Protein AF-A0A7I7UI78-F1 (afdb_monomer_lite)

Structure (mmCIF, N/CA/C/O backbone):
data_AF-A0A7I7UI78-F1
#
_entry.id   AF-A0A7I7UI78-F1
#
loop_
_atom_site.group_PDB
_atom_site.id
_atom_site.type_symbol
_atom_site.label_atom_id
_atom_site.label_alt_id
_atom_site.label_comp_id
_atom_site.label_asym_id
_atom_site.label_entity_id
_atom_site.label_seq_id
_atom_site.pdbx_PDB_ins_code
_atom_site.Cartn_x
_atom_site.Cartn_y
_atom_site.Cartn_z
_atom_site.occupancy
_atom_site.B_iso_or_equiv
_atom_site.auth_seq_id
_atom_site.auth_comp_id
_atom_site.auth_asym_id
_atom_site.auth_atom_id
_atom_site.pdbx_PDB_model_num
ATOM 1 N N . MET A 1 1 ? -5.865 -18.859 -24.241 1.00 40.72 1 MET A N 1
ATOM 2 C CA . MET A 1 1 ? -5.369 -18.308 -22.964 1.00 40.72 1 MET A CA 1
ATOM 3 C C . MET A 1 1 ? -6.486 -17.454 -22.414 1.00 40.72 1 MET A C 1
ATOM 5 O O . MET A 1 1 ? -6.729 -16.375 -22.932 1.00 40.72 1 MET A O 1
ATOM 9 N N . THR A 1 2 ? -7.276 -18.020 -21.510 1.00 36.81 2 THR A N 1
ATOM 10 C CA . THR A 1 2 ? -8.380 -17.317 -20.857 1.00 36.81 2 THR A CA 1
ATOM 11 C C . THR A 1 2 ? -7.786 -16.159 -20.074 1.00 36.81 2 THR A C 1
ATOM 13 O O . THR A 1 2 ? -6.998 -16.390 -19.161 1.00 36.81 2 THR A O 1
ATOM 16 N N . ALA A 1 3 ? -8.108 -14.930 -20.473 1.00 47.78 3 ALA A N 1
ATOM 17 C CA . ALA A 1 3 ? -7.887 -13.771 -19.631 1.00 47.78 3 ALA A CA 1
ATOM 18 C C . ALA A 1 3 ? -8.669 -14.028 -18.338 1.00 47.78 3 ALA A C 1
ATOM 20 O O . ALA A 1 3 ? -9.901 -14.019 -18.352 1.00 47.78 3 ALA A O 1
ATOM 21 N N . GLU A 1 4 ? -7.968 -14.351 -17.249 1.00 53.72 4 GLU A N 1
ATOM 22 C CA . GLU A 1 4 ? -8.522 -14.153 -15.917 1.00 53.72 4 GLU A CA 1
ATOM 23 C C . GLU A 1 4 ? -8.893 -12.676 -15.869 1.00 53.72 4 GLU A C 1
ATOM 25 O O . GLU A 1 4 ? -8.029 -11.802 -15.862 1.00 53.72 4 GLU A O 1
ATOM 30 N N . LEU A 1 5 ? -10.191 -12.396 -15.956 1.00 57.44 5 LEU A N 1
ATOM 31 C CA . LEU A 1 5 ? -10.726 -11.090 -15.628 1.00 57.44 5 LEU A CA 1
ATOM 32 C C . LEU A 1 5 ? -10.164 -10.762 -14.248 1.00 57.44 5 LEU A C 1
ATOM 34 O O . LEU A 1 5 ? -10.435 -11.489 -13.288 1.00 57.44 5 LEU A O 1
ATOM 38 N N . SER A 1 6 ? -9.318 -9.733 -14.192 1.00 66.19 6 SER A N 1
ATOM 39 C CA . SER A 1 6 ? -8.725 -9.202 -12.971 1.00 66.19 6 SER A CA 1
ATOM 40 C C . SER A 1 6 ? -9.773 -9.253 -11.868 1.00 66.19 6 SER A C 1
ATOM 42 O O . SER A 1 6 ? -10.862 -8.695 -12.041 1.00 66.19 6 SER A O 1
ATOM 44 N N . ARG A 1 7 ? -9.482 -9.974 -10.778 1.00 72.69 7 ARG A N 1
ATOM 45 C CA . ARG A 1 7 ? -10.419 -10.133 -9.657 1.00 72.69 7 ARG A CA 1
ATOM 46 C C . ARG A 1 7 ? -10.991 -8.753 -9.264 1.00 72.69 7 ARG A C 1
ATOM 48 O O . ARG A 1 7 ? -10.317 -7.738 -9.467 1.00 72.69 7 ARG A O 1
ATOM 55 N N . PRO A 1 8 ? -12.203 -8.664 -8.697 1.00 86.62 8 PRO A N 1
ATOM 56 C CA . PRO A 1 8 ? -12.728 -7.388 -8.217 1.00 86.62 8 PRO A CA 1
ATOM 57 C C . PRO A 1 8 ? -11.797 -6.772 -7.164 1.00 86.62 8 PRO A C 1
ATOM 59 O O . PRO A 1 8 ? -11.251 -7.495 -6.323 1.00 86.62 8 PRO A O 1
ATOM 62 N N . VAL A 1 9 ? -11.572 -5.460 -7.251 1.00 92.44 9 VAL A N 1
ATOM 63 C CA . VAL A 1 9 ? -10.881 -4.681 -6.213 1.00 92.44 9 VAL A CA 1
ATOM 64 C C . VAL A 1 9 ? -11.937 -4.219 -5.213 1.00 92.44 9 VAL A C 1
ATOM 66 O O . VAL A 1 9 ? -12.974 -3.703 -5.622 1.00 92.44 9 VAL A O 1
ATOM 69 N N . ALA A 1 10 ? -11.690 -4.457 -3.931 1.00 93.44 10 ALA A N 1
ATOM 70 C CA . ALA A 1 10 ? -12.559 -4.047 -2.838 1.00 93.44 10 ALA A CA 1
ATOM 71 C C . ALA A 1 10 ? -12.537 -2.520 -2.661 1.00 93.44 10 ALA A C 1
ATOM 73 O O . ALA A 1 10 ? -11.526 -1.866 -2.932 1.00 93.44 10 ALA A O 1
ATOM 74 N N . GLY A 1 11 ? -13.660 -1.954 -2.216 1.00 89.06 11 GLY A N 1
ATOM 75 C CA . GLY A 1 11 ? -13.753 -0.551 -1.835 1.00 89.06 11 GLY A CA 1
ATOM 76 C C . GLY A 1 11 ? -13.028 -0.266 -0.519 1.00 89.06 11 GLY A C 1
ATOM 77 O O . GLY A 1 11 ? -12.727 -1.165 0.263 1.00 89.06 11 GLY A O 1
ATOM 78 N N . VAL A 1 12 ? -12.749 1.009 -0.244 1.00 85.25 12 VAL A N 1
ATOM 79 C CA . VAL A 1 12 ? -12.103 1.427 1.011 1.00 85.25 12 VAL A CA 1
ATOM 80 C C . VAL A 1 12 ? -12.946 0.987 2.213 1.00 85.25 12 VAL A C 1
ATOM 82 O O . VAL A 1 12 ? -14.135 1.283 2.281 1.00 85.25 12 VAL A O 1
ATOM 85 N N . GLY A 1 13 ? -12.312 0.308 3.172 1.00 81.75 13 GLY A N 1
ATOM 86 C CA . GLY A 1 13 ? -12.970 -0.206 4.378 1.00 81.75 13 GLY A CA 1
ATOM 87 C C . GLY A 1 13 ? -13.666 -1.561 4.206 1.00 81.75 13 GLY A C 1
ATOM 88 O O . GLY A 1 13 ? -14.173 -2.095 5.188 1.00 81.75 13 GLY A O 1
ATOM 89 N N . GLU A 1 14 ? -13.670 -2.135 3.001 1.00 91.62 14 GLU A N 1
ATOM 90 C CA . GLU A 1 14 ? -14.248 -3.454 2.736 1.00 91.62 14 GLU A CA 1
ATOM 91 C C . GLU A 1 14 ? -13.207 -4.576 2.863 1.00 91.62 14 GLU A C 1
ATOM 93 O O . GLU A 1 14 ? -12.018 -4.406 2.571 1.00 91.62 14 GLU A O 1
ATOM 98 N N . ASP A 1 15 ? -13.671 -5.763 3.252 1.00 91.56 15 ASP A N 1
ATOM 99 C CA . ASP A 1 15 ? -12.895 -6.990 3.098 1.00 91.56 15 ASP A CA 1
ATOM 100 C C . ASP A 1 15 ? -12.699 -7.314 1.612 1.00 91.56 15 ASP A C 1
ATOM 102 O O . ASP A 1 15 ? -13.534 -7.005 0.760 1.00 91.56 15 ASP A O 1
ATOM 106 N N . GLY A 1 16 ? -11.600 -7.993 1.294 1.00 93.69 16 GLY A N 1
ATOM 107 C CA . GLY A 1 16 ? -11.279 -8.396 -0.064 1.00 93.69 16 GLY A CA 1
ATOM 108 C C . GLY A 1 16 ? -9.919 -7.899 -0.524 1.00 93.69 16 GLY A C 1
ATOM 109 O O . GLY A 1 16 ? -8.986 -7.716 0.254 1.00 93.69 16 GLY A O 1
ATOM 110 N N . ARG A 1 17 ? -9.789 -7.761 -1.837 1.00 94.06 17 ARG A N 1
ATOM 111 C CA . ARG A 1 17 ? -8.517 -7.518 -2.506 1.00 94.06 17 ARG A CA 1
ATOM 112 C C . ARG A 1 17 ? -8.341 -6.038 -2.808 1.00 94.06 17 ARG A C 1
ATOM 114 O O . ARG A 1 17 ? -9.118 -5.480 -3.568 1.00 94.06 17 ARG A O 1
ATOM 121 N N . HIS A 1 18 ? -7.284 -5.437 -2.289 1.00 92.62 18 HIS A N 1
ATOM 122 C CA . HIS A 1 18 ? -6.941 -4.030 -2.466 1.00 92.62 18 HIS A CA 1
ATOM 123 C C . HIS A 1 18 ? -5.665 -3.905 -3.289 1.00 92.62 18 HIS A C 1
ATOM 125 O O . HIS A 1 18 ? -4.743 -4.707 -3.137 1.00 92.62 18 HIS A O 1
ATOM 131 N N . LEU A 1 19 ? -5.601 -2.894 -4.153 1.00 92.69 19 LEU A N 1
ATOM 132 C CA . LEU A 1 19 ? -4.389 -2.560 -4.897 1.00 92.69 19 LEU A CA 1
ATOM 133 C C . LEU A 1 19 ? -3.788 -1.285 -4.329 1.00 92.69 19 LEU A C 1
ATOM 135 O O . LEU A 1 19 ? -4.499 -0.312 -4.081 1.00 92.69 19 LEU A O 1
ATOM 139 N N . TYR A 1 20 ? -2.480 -1.309 -4.111 1.00 89.94 20 TYR A N 1
ATOM 140 C CA . TYR A 1 20 ? -1.783 -0.218 -3.452 1.00 89.94 20 TYR A CA 1
ATOM 141 C C . TYR A 1 20 ? -0.394 -0.013 -4.044 1.00 89.94 20 TYR A C 1
ATOM 143 O O . TYR A 1 20 ? 0.159 -0.916 -4.666 1.00 89.94 20 TYR A O 1
ATOM 151 N N . THR A 1 21 ? 0.197 1.154 -3.825 1.00 91.56 21 THR A N 1
ATOM 152 C CA . THR A 1 21 ? 1.586 1.408 -4.213 1.00 91.56 21 THR A CA 1
ATOM 153 C C . THR A 1 21 ? 2.481 1.269 -2.995 1.00 91.56 21 THR A C 1
ATOM 155 O O . THR A 1 21 ? 2.208 1.866 -1.958 1.00 91.56 21 THR A O 1
ATOM 158 N N . CYS A 1 22 ? 3.552 0.482 -3.105 1.00 90.56 22 CYS A N 1
ATOM 159 C CA . CYS A 1 22 ? 4.533 0.319 -2.041 1.00 90.56 22 CYS A CA 1
ATOM 160 C C . CYS A 1 22 ? 5.127 1.686 -1.657 1.00 90.56 22 CYS A C 1
ATOM 162 O O . CYS A 1 22 ? 5.773 2.311 -2.501 1.00 90.56 22 CYS A O 1
ATOM 164 N N . PRO A 1 23 ? 4.959 2.136 -0.400 1.00 85.75 23 PRO A N 1
ATOM 165 C CA . PRO A 1 23 ? 5.350 3.483 0.009 1.00 85.75 23 PRO A CA 1
ATOM 166 C C . PRO A 1 23 ? 6.823 3.624 0.413 1.00 85.75 23 PRO A C 1
ATOM 168 O O . PRO A 1 23 ? 7.259 4.713 0.779 1.00 85.75 23 PRO A O 1
ATOM 171 N N . LEU A 1 24 ? 7.581 2.525 0.437 1.00 87.50 24 LEU A N 1
ATOM 172 C CA . LEU A 1 24 ? 8.868 2.465 1.140 1.00 87.50 24 LEU A CA 1
ATOM 173 C C . LEU A 1 24 ? 10.036 3.110 0.385 1.00 87.50 24 LEU A C 1
ATOM 175 O O . LEU A 1 24 ? 11.078 3.373 0.979 1.00 87.50 24 LEU A O 1
ATOM 179 N N . CYS A 1 25 ? 9.912 3.285 -0.927 1.00 91.44 25 CYS A N 1
ATOM 180 C CA . CYS A 1 25 ? 10.898 3.969 -1.757 1.00 91.44 25 CYS A CA 1
ATOM 181 C C . CYS A 1 25 ? 10.241 4.465 -3.046 1.00 91.44 25 CYS A C 1
ATOM 183 O O . CYS A 1 25 ? 9.204 3.962 -3.472 1.00 91.44 25 CYS A O 1
ATOM 185 N N . GLU A 1 26 ? 10.927 5.364 -3.728 1.00 94.69 26 GLU A N 1
ATOM 186 C CA . GLU A 1 26 ? 10.576 5.993 -4.997 1.00 94.69 26 GLU A CA 1
ATOM 187 C C . GLU A 1 26 ? 10.420 5.024 -6.181 1.00 94.69 26 GLU A C 1
ATOM 189 O O . GLU A 1 26 ? 9.907 5.411 -7.227 1.00 94.69 26 GLU A O 1
ATOM 194 N N . ALA A 1 27 ? 10.809 3.754 -6.020 1.00 93.25 27 ALA A N 1
ATOM 195 C CA . ALA A 1 27 ? 10.527 2.718 -7.010 1.00 93.25 27 ALA A CA 1
ATOM 196 C C . ALA A 1 27 ? 9.030 2.382 -7.117 1.00 93.25 27 ALA A C 1
ATOM 198 O O . ALA A 1 27 ? 8.641 1.791 -8.118 1.00 93.25 27 ALA A O 1
ATOM 199 N N . MET A 1 28 ? 8.213 2.718 -6.106 1.00 93.06 28 MET A N 1
ATOM 200 C CA . MET A 1 28 ? 6.743 2.709 -6.183 1.00 93.06 28 MET A CA 1
ATOM 201 C C . MET A 1 28 ? 6.149 1.410 -6.769 1.00 93.06 28 MET A C 1
ATOM 203 O O . MET A 1 28 ? 5.270 1.443 -7.625 1.00 93.06 28 MET A O 1
ATOM 207 N N . CYS A 1 29 ? 6.647 0.244 -6.342 1.00 96.06 29 CYS A N 1
ATOM 208 C CA . CYS A 1 29 ? 6.172 -1.055 -6.836 1.00 96.06 29 CYS A CA 1
ATOM 209 C C . CYS A 1 29 ? 4.697 -1.293 -6.475 1.00 96.06 29 CYS A C 1
ATOM 211 O O . CYS A 1 29 ? 4.292 -1.011 -5.348 1.00 96.06 29 CYS A O 1
ATOM 213 N N . GLY A 1 30 ? 3.912 -1.878 -7.380 1.00 95.75 30 GLY A N 1
ATOM 214 C CA . GLY A 1 30 ? 2.529 -2.259 -7.098 1.00 95.75 30 GLY A CA 1
ATOM 215 C C . GLY A 1 30 ? 2.401 -3.407 -6.088 1.00 95.75 30 GLY A C 1
ATOM 216 O O . GLY A 1 30 ? 3.112 -4.415 -6.150 1.00 95.75 30 GLY A O 1
ATOM 217 N N . LEU A 1 31 ? 1.442 -3.276 -5.176 1.00 93.06 31 LEU A N 1
ATOM 218 C CA . LEU A 1 31 ? 1.067 -4.242 -4.148 1.00 93.06 31 LEU A CA 1
ATOM 219 C C . LEU A 1 31 ? -0.367 -4.729 -4.357 1.00 93.06 31 LEU A C 1
ATOM 221 O O . LEU A 1 31 ? -1.253 -3.967 -4.739 1.00 93.06 31 LEU A O 1
ATOM 225 N N . GLU A 1 32 ? -0.587 -5.997 -4.035 1.00 93.38 32 GLU A N 1
ATOM 226 C CA . GLU A 1 32 ? -1.903 -6.576 -3.797 1.00 93.38 32 GLU A CA 1
ATOM 227 C C . GLU A 1 32 ? -2.009 -6.934 -2.311 1.00 93.38 32 GLU A C 1
ATOM 229 O O . GLU A 1 32 ? -1.166 -7.659 -1.771 1.00 93.38 32 GLU A O 1
ATOM 234 N N . ILE A 1 33 ? -3.038 -6.412 -1.650 1.00 90.69 33 ILE A N 1
ATOM 235 C CA . ILE A 1 33 ? -3.298 -6.596 -0.223 1.00 90.69 33 ILE A CA 1
ATOM 236 C C . ILE A 1 33 ? -4.625 -7.338 -0.076 1.00 90.69 33 ILE A C 1
ATOM 238 O O . ILE A 1 33 ? -5.650 -6.886 -0.577 1.00 90.69 33 ILE A O 1
ATOM 242 N N . GLN A 1 34 ? -4.618 -8.469 0.622 1.00 91.69 34 GLN A N 1
ATOM 243 C CA . GLN A 1 34 ? -5.837 -9.190 0.981 1.00 91.69 34 GLN A CA 1
ATOM 244 C C . GLN A 1 34 ? -6.257 -8.790 2.396 1.00 91.69 34 GLN A C 1
ATOM 246 O O . GLN A 1 34 ? -5.455 -8.891 3.327 1.00 91.69 34 GLN A O 1
ATOM 251 N N . VAL A 1 35 ? -7.507 -8.362 2.551 1.00 90.12 35 VAL A N 1
ATOM 252 C CA . VAL A 1 35 ? -8.138 -8.008 3.826 1.00 90.12 35 VAL A CA 1
ATOM 253 C C . VAL A 1 35 ? -9.244 -9.014 4.136 1.00 90.12 35 VAL A C 1
ATOM 255 O O . VAL A 1 35 ? -10.036 -9.358 3.258 1.00 90.12 35 VAL A O 1
ATOM 258 N N . GLU A 1 36 ? -9.269 -9.508 5.369 1.00 91.75 36 GLU A N 1
ATOM 259 C CA . GLU A 1 36 ? -10.268 -10.448 5.881 1.00 91.75 36 GLU A CA 1
ATOM 260 C C . GLU A 1 36 ? -10.615 -10.077 7.329 1.00 91.75 36 GLU A C 1
ATOM 262 O O . GLU A 1 36 ? -9.720 -9.907 8.164 1.00 91.75 36 GLU A O 1
ATOM 267 N N . GLY A 1 37 ? -11.904 -9.933 7.644 1.00 90.44 37 GLY A N 1
ATOM 268 C CA . GLY A 1 37 ? -12.364 -9.538 8.975 1.00 90.44 37 GLY A CA 1
ATOM 269 C C . GLY A 1 37 ? -11.814 -8.181 9.423 1.00 90.44 37 GLY A C 1
ATOM 270 O O . GLY A 1 37 ? -11.470 -8.012 10.595 1.00 90.44 37 GLY A O 1
ATOM 271 N N . GLY A 1 38 ? -11.649 -7.242 8.488 1.00 85.56 38 GLY A N 1
ATOM 272 C CA . GLY A 1 38 ? -11.071 -5.920 8.725 1.00 85.56 38 GLY A CA 1
ATOM 273 C C . GLY A 1 38 ? -9.567 -5.928 9.022 1.00 85.56 38 GLY A C 1
ATOM 274 O O . GLY A 1 38 ? -9.042 -4.946 9.545 1.00 85.56 38 GLY A O 1
ATOM 275 N N . ARG A 1 39 ? -8.855 -7.028 8.741 1.00 81.38 39 ARG A N 1
ATOM 276 C CA . ARG A 1 39 ? -7.411 -7.167 8.992 1.00 81.38 39 ARG A CA 1
ATOM 277 C C . ARG A 1 39 ? -6.665 -7.568 7.731 1.00 81.38 39 ARG A C 1
ATOM 279 O O . ARG A 1 39 ? -7.166 -8.340 6.924 1.00 81.38 39 ARG A O 1
ATOM 286 N N . VAL A 1 40 ? -5.429 -7.093 7.589 1.00 85.56 40 VAL A N 1
ATOM 287 C CA . VAL A 1 40 ? -4.543 -7.524 6.500 1.00 85.56 40 VAL A CA 1
ATOM 288 C C . VAL A 1 40 ? -4.171 -8.997 6.699 1.00 85.56 40 VAL A C 1
ATOM 290 O O . VAL A 1 40 ? -3.441 -9.336 7.628 1.00 85.56 40 VAL A O 1
ATOM 293 N N . ALA A 1 41 ? -4.660 -9.859 5.810 1.00 88.12 41 ALA A N 1
ATOM 294 C CA . ALA A 1 41 ? -4.384 -11.295 5.777 1.00 88.12 41 ALA A CA 1
ATOM 295 C C . ALA A 1 41 ? -3.150 -11.637 4.924 1.00 88.12 41 ALA A C 1
ATOM 297 O O . ALA A 1 41 ? -2.518 -12.677 5.114 1.00 88.12 41 ALA A O 1
ATOM 298 N N . GLY A 1 42 ? -2.767 -10.762 3.988 1.00 86.81 42 GLY A N 1
ATOM 299 C CA . GLY A 1 42 ? -1.553 -10.949 3.200 1.00 86.81 42 GLY A CA 1
ATOM 300 C C . GLY A 1 42 ? -1.208 -9.765 2.309 1.00 86.81 42 GLY A C 1
ATOM 301 O O . GLY A 1 42 ? -2.084 -9.020 1.879 1.00 86.81 42 GLY A O 1
ATOM 302 N N . ILE A 1 43 ? 0.084 -9.627 2.0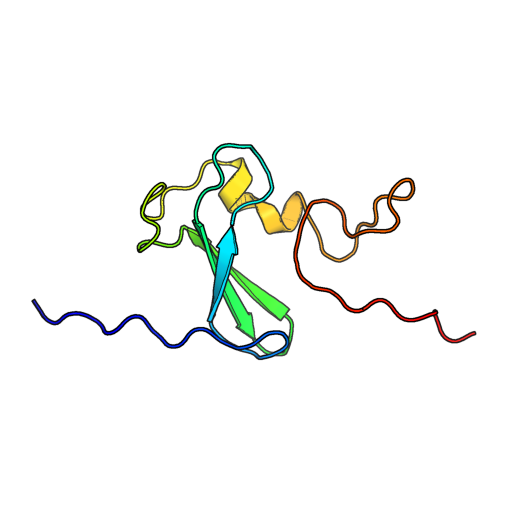12 1.00 89.44 43 ILE A N 1
ATOM 303 C CA . ILE A 1 43 ? 0.628 -8.629 1.086 1.00 89.44 43 ILE A CA 1
ATOM 304 C C . ILE A 1 43 ? 1.502 -9.356 0.069 1.00 89.44 43 ILE A C 1
ATOM 306 O O . ILE A 1 43 ? 2.347 -10.176 0.435 1.00 89.44 43 ILE A O 1
ATOM 310 N N . ARG A 1 44 ? 1.289 -9.078 -1.216 1.00 92.31 44 ARG A N 1
ATOM 311 C CA . ARG A 1 44 ? 2.074 -9.618 -2.333 1.00 92.31 44 ARG A CA 1
ATOM 312 C C . ARG A 1 44 ? 2.344 -8.523 -3.359 1.00 92.31 44 ARG A C 1
ATOM 314 O O . ARG A 1 44 ? 1.723 -7.467 -3.325 1.00 92.31 44 ARG A O 1
ATOM 321 N N . GLY A 1 45 ? 3.272 -8.773 -4.279 1.00 94.94 45 GLY A N 1
ATOM 322 C CA . GLY A 1 45 ? 3.462 -7.890 -5.427 1.00 94.94 45 GLY A CA 1
ATOM 323 C C . GLY A 1 45 ? 2.278 -8.018 -6.379 1.00 94.94 45 GLY A C 1
ATOM 324 O O . GLY A 1 45 ? 1.865 -9.138 -6.694 1.00 94.94 45 GLY A O 1
ATOM 325 N N . ASN A 1 46 ? 1.752 -6.891 -6.852 1.00 95.00 46 ASN A N 1
ATOM 326 C CA . ASN A 1 46 ? 0.708 -6.888 -7.870 1.00 95.00 46 ASN A CA 1
ATOM 327 C C . ASN A 1 46 ? 1.305 -7.361 -9.203 1.00 95.00 46 ASN A C 1
ATOM 329 O O . ASN A 1 46 ? 2.115 -6.663 -9.812 1.00 95.00 46 ASN A O 1
ATOM 333 N N . ARG A 1 47 ? 0.911 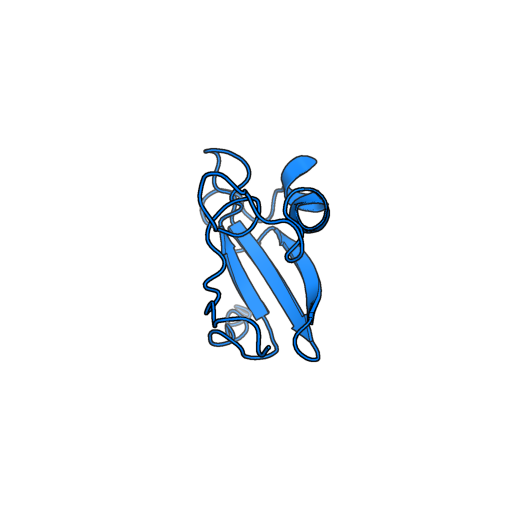-8.555 -9.657 1.00 94.12 47 ARG A N 1
ATOM 334 C CA . ARG A 1 47 ? 1.402 -9.155 -10.910 1.00 94.12 47 ARG A CA 1
ATOM 335 C C . ARG A 1 47 ? 1.011 -8.346 -12.147 1.00 94.12 47 ARG A C 1
ATOM 337 O O . ARG A 1 47 ? 1.749 -8.386 -13.127 1.00 94.12 47 ARG A O 1
ATOM 344 N N . ASP A 1 48 ? -0.080 -7.592 -12.057 1.00 93.62 48 ASP A N 1
ATOM 345 C CA . ASP A 1 48 ? -0.615 -6.764 -13.140 1.00 93.62 48 ASP A CA 1
ATOM 346 C C . ASP A 1 48 ? -0.050 -5.333 -13.123 1.00 93.62 48 ASP A C 1
ATOM 348 O O . ASP A 1 48 ? -0.393 -4.513 -13.973 1.00 93.62 48 ASP A O 1
ATOM 352 N N . ASP A 1 49 ? 0.823 -5.008 -12.163 1.00 94.50 49 ASP A N 1
ATOM 353 C CA . ASP A 1 49 ? 1.479 -3.705 -12.096 1.00 94.50 49 ASP A CA 1
ATOM 354 C C . ASP A 1 49 ? 2.417 -3.499 -13.292 1.00 94.50 49 ASP A C 1
ATOM 356 O O . ASP A 1 49 ? 3.310 -4.312 -13.549 1.00 94.50 49 ASP A O 1
ATOM 360 N N . THR A 1 50 ? 2.237 -2.388 -14.007 1.00 94.38 50 THR A N 1
ATOM 361 C CA . THR A 1 50 ? 2.951 -2.103 -15.264 1.00 94.38 50 THR A CA 1
ATOM 362 C C . THR A 1 50 ? 4.458 -1.982 -15.068 1.00 94.38 50 THR A C 1
ATOM 364 O O . THR A 1 50 ? 5.230 -2.358 -15.951 1.00 94.38 50 THR A O 1
ATOM 367 N N . TRP A 1 51 ? 4.876 -1.484 -13.906 1.00 94.81 51 TRP A N 1
ATOM 368 C CA . TRP A 1 51 ? 6.273 -1.275 -13.562 1.00 94.81 51 TRP A CA 1
ATOM 369 C C . TRP A 1 51 ? 6.915 -2.531 -12.964 1.00 94.81 51 TRP A C 1
ATOM 371 O O . TRP A 1 51 ? 7.874 -3.078 -13.511 1.00 94.81 51 TRP A O 1
ATOM 381 N N . SER A 1 52 ? 6.387 -3.004 -11.836 1.00 96.44 52 SER A N 1
ATOM 382 C CA . SER A 1 52 ? 7.020 -4.045 -11.024 1.00 96.44 52 SER A CA 1
ATOM 383 C C . SER A 1 52 ? 6.640 -5.469 -11.427 1.00 96.44 52 SER A C 1
ATOM 385 O O . SER A 1 52 ? 7.409 -6.390 -11.147 1.00 96.44 52 SER A O 1
ATOM 387 N N . ARG A 1 53 ? 5.496 -5.681 -12.097 1.00 96.62 53 ARG A N 1
ATOM 388 C CA . ARG A 1 53 ? 5.012 -7.002 -12.559 1.00 96.62 53 ARG A CA 1
ATOM 389 C C . ARG A 1 53 ? 5.050 -8.079 -11.468 1.00 96.62 53 ARG A C 1
ATOM 391 O O . ARG A 1 53 ? 5.403 -9.235 -11.703 1.00 96.62 53 ARG A O 1
ATOM 398 N N . GLY A 1 54 ? 4.735 -7.679 -10.239 1.00 95.75 54 GLY A N 1
ATOM 399 C CA . GLY A 1 54 ? 4.716 -8.539 -9.059 1.00 95.75 54 GLY A CA 1
ATOM 400 C C . GLY A 1 54 ? 6.071 -8.765 -8.386 1.00 95.75 54 GLY A C 1
ATOM 401 O O . GLY A 1 54 ? 6.127 -9.478 -7.383 1.00 95.75 54 GLY A O 1
ATOM 402 N N . HIS A 1 55 ? 7.157 -8.173 -8.887 1.00 96.62 55 HIS A N 1
ATOM 403 C CA . HIS A 1 55 ? 8.446 -8.209 -8.205 1.00 96.62 55 HIS A CA 1
ATOM 404 C C . HIS A 1 55 ? 8.446 -7.286 -6.982 1.00 96.62 55 HIS A C 1
ATOM 406 O O . HIS A 1 55 ? 8.061 -6.121 -7.067 1.00 96.62 55 HIS A O 1
ATOM 412 N N . LEU A 1 56 ? 8.951 -7.789 -5.855 1.00 95.12 56 LEU A N 1
ATOM 413 C CA . LEU A 1 56 ? 9.164 -7.007 -4.641 1.00 95.12 56 LEU A CA 1
ATOM 414 C C . LEU A 1 56 ? 10.580 -7.213 -4.112 1.00 95.12 56 LEU A C 1
ATOM 416 O O . LEU A 1 56 ? 11.083 -8.334 -4.052 1.00 95.12 56 LEU A O 1
ATOM 420 N N . CYS A 1 57 ? 11.197 -6.119 -3.665 1.00 95.19 57 CYS A N 1
ATOM 421 C CA . CYS A 1 57 ? 12.446 -6.173 -2.914 1.00 95.19 57 CYS A CA 1
ATOM 422 C C . CYS A 1 57 ? 12.203 -6.639 -1.460 1.00 95.19 57 CYS A C 1
ATOM 424 O O . CYS A 1 57 ? 11.058 -6.612 -0.993 1.00 95.19 57 CYS A O 1
ATOM 426 N N . PRO A 1 58 ? 13.262 -6.970 -0.692 1.00 93.44 58 PRO A N 1
ATOM 427 C CA . PRO A 1 58 ? 13.141 -7.354 0.718 1.00 93.44 58 PRO A CA 1
ATOM 428 C C . PRO A 1 58 ? 12.398 -6.342 1.607 1.00 93.44 58 PRO A C 1
ATOM 430 O O . PRO A 1 58 ? 11.822 -6.727 2.618 1.00 93.44 58 PRO A O 1
ATOM 433 N N . LYS A 1 59 ? 12.373 -5.053 1.236 1.00 92.06 59 LYS A N 1
ATOM 434 C CA . LYS A 1 59 ? 11.570 -4.038 1.938 1.00 92.06 59 LYS A CA 1
ATOM 435 C C . LYS A 1 59 ? 10.077 -4.217 1.652 1.00 92.06 59 LYS A C 1
ATOM 437 O O . LYS A 1 59 ? 9.279 -4.275 2.575 1.00 92.06 59 LYS A O 1
ATOM 442 N N . GLY A 1 60 ? 9.716 -4.351 0.372 1.00 90.62 60 GLY A N 1
ATOM 443 C CA . GLY A 1 60 ? 8.323 -4.460 -0.073 1.00 90.62 60 GLY A CA 1
ATOM 444 C C . GLY A 1 60 ? 7.614 -5.691 0.489 1.00 90.62 60 GLY A C 1
ATOM 445 O O . GLY A 1 60 ? 6.481 -5.581 0.945 1.00 90.62 60 GLY A O 1
ATOM 446 N N . VAL A 1 61 ? 8.298 -6.840 0.547 1.00 88.12 61 VAL A N 1
ATOM 447 C CA . VAL A 1 61 ? 7.742 -8.060 1.172 1.00 88.12 61 VAL A CA 1
ATOM 448 C C . VAL A 1 61 ? 7.525 -7.920 2.685 1.00 88.12 61 VAL A C 1
ATOM 450 O O . VAL A 1 61 ? 6.696 -8.629 3.238 1.00 88.12 61 VAL A O 1
ATOM 453 N N . ASN A 1 62 ? 8.234 -6.992 3.337 1.00 87.00 62 ASN A N 1
ATOM 454 C CA . ASN A 1 62 ? 8.183 -6.745 4.780 1.00 87.00 62 ASN A CA 1
ATOM 455 C C . ASN A 1 62 ? 7.464 -5.431 5.133 1.00 87.00 62 ASN A C 1
ATOM 457 O O . ASN A 1 62 ? 7.634 -4.903 6.233 1.00 87.00 62 ASN A O 1
ATOM 461 N N . THR A 1 63 ? 6.671 -4.865 4.217 1.00 84.12 63 THR A N 1
ATOM 462 C CA . THR A 1 63 ? 6.058 -3.542 4.421 1.00 84.12 63 THR A CA 1
ATOM 463 C C . THR A 1 63 ? 5.098 -3.490 5.611 1.00 84.12 63 THR A C 1
ATOM 465 O O . THR A 1 63 ? 4.978 -2.448 6.240 1.00 84.12 63 THR A O 1
ATOM 468 N N . ASN A 1 64 ? 4.457 -4.602 5.971 1.00 79.06 64 ASN A N 1
ATOM 469 C CA . ASN A 1 64 ? 3.613 -4.708 7.166 1.00 79.06 64 ASN A CA 1
ATOM 470 C C . ASN A 1 64 ? 4.405 -4.561 8.476 1.00 79.06 64 ASN A C 1
ATOM 472 O O . ASN A 1 64 ? 3.852 -4.113 9.475 1.00 79.06 64 ASN A O 1
ATOM 476 N N . VAL A 1 65 ? 5.681 -4.953 8.476 1.00 82.50 65 VAL A N 1
ATOM 477 C CA . VAL A 1 65 ? 6.580 -4.825 9.632 1.00 82.50 65 VAL A CA 1
ATOM 478 C C . VAL A 1 65 ? 7.204 -3.433 9.676 1.00 82.50 65 VAL A C 1
ATOM 480 O O . VAL A 1 65 ? 7.354 -2.861 10.749 1.00 82.50 65 VAL A O 1
ATOM 483 N N . LEU A 1 66 ? 7.560 -2.885 8.511 1.00 81.62 66 LEU A N 1
ATOM 484 C CA . LEU A 1 66 ? 8.209 -1.575 8.386 1.00 81.62 66 LEU A CA 1
ATOM 485 C C . LEU A 1 66 ? 7.226 -0.397 8.480 1.00 81.62 66 LEU A C 1
ATOM 487 O O . LEU A 1 66 ? 7.640 0.725 8.757 1.00 81.62 66 LEU A O 1
ATOM 491 N N . SER A 1 67 ? 5.936 -0.638 8.246 1.00 76.25 67 SER A N 1
ATOM 492 C CA . SER A 1 67 ? 4.873 0.370 8.321 1.00 76.25 67 SER A CA 1
ATOM 493 C C . SER A 1 67 ? 3.641 -0.205 9.026 1.00 76.25 67 SER A C 1
ATOM 495 O O . SER A 1 67 ? 2.593 -0.388 8.401 1.00 76.25 67 SER A O 1
ATOM 497 N N . PRO A 1 68 ? 3.755 -0.554 10.320 1.00 74.12 68 PRO A N 1
ATOM 498 C CA . PRO A 1 68 ? 2.645 -1.139 11.047 1.00 74.12 68 PRO A CA 1
ATOM 499 C C . PRO A 1 68 ? 1.549 -0.086 11.273 1.00 74.12 68 PRO A C 1
ATOM 501 O O . PRO A 1 68 ? 1.856 1.077 11.544 1.00 74.12 68 PRO A O 1
ATOM 504 N N . PRO A 1 69 ? 0.265 -0.484 11.251 1.00 67.38 69 PRO A N 1
ATOM 505 C CA . PRO A 1 69 ? -0.857 0.443 11.430 1.00 67.38 69 PRO A CA 1
ATOM 506 C C . PRO A 1 69 ? -0.934 1.038 12.845 1.00 67.38 69 PRO A C 1
ATOM 508 O O . PRO A 1 69 ? -1.730 1.933 13.099 1.00 67.38 69 PRO A O 1
ATOM 511 N N . THR A 1 70 ? -0.136 0.521 13.779 1.00 72.94 70 THR A N 1
ATOM 512 C CA . THR A 1 70 ? -0.101 0.937 15.183 1.00 72.94 70 THR A CA 1
ATOM 513 C C . THR A 1 70 ? 1.017 1.929 15.495 1.00 72.94 70 THR A C 1
ATOM 515 O O . THR A 1 70 ? 1.111 2.374 16.634 1.00 72.94 70 THR A O 1
ATOM 518 N N . PHE A 1 71 ? 1.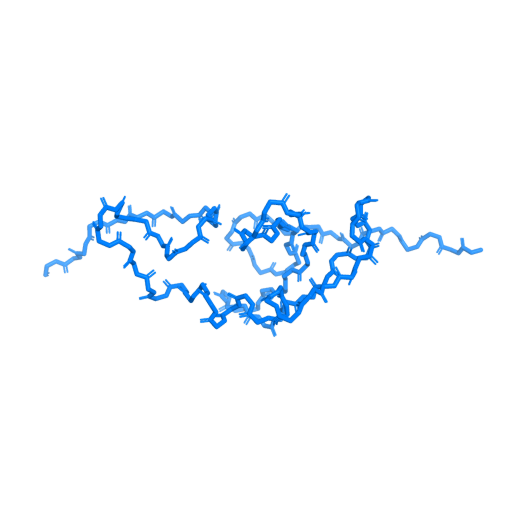895 2.236 14.536 1.00 74.62 71 PHE A N 1
ATOM 519 C CA . PHE A 1 71 ? 2.954 3.225 14.727 1.00 74.62 71 PHE A CA 1
ATOM 520 C C . PHE A 1 71 ? 2.534 4.553 14.100 1.00 74.62 71 PHE A C 1
ATOM 522 O O . PHE A 1 71 ? 2.188 4.609 12.919 1.00 74.62 71 PHE A O 1
ATOM 529 N N . PHE A 1 72 ? 2.587 5.613 14.899 1.00 72.56 72 PHE A N 1
ATOM 530 C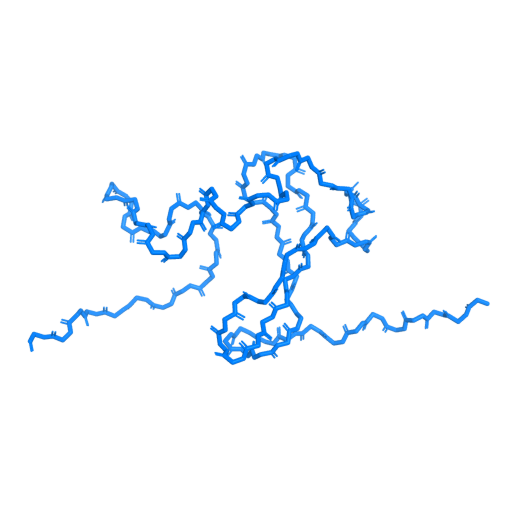 CA . PHE A 1 72 ? 2.289 6.979 14.488 1.00 72.56 72 PHE A CA 1
ATOM 531 C C . PHE A 1 72 ? 3.580 7.793 14.467 1.00 72.56 72 PHE A C 1
ATOM 533 O O . PHE A 1 72 ? 4.392 7.693 15.385 1.00 72.56 72 PHE A O 1
ATOM 540 N N . ASP A 1 73 ? 3.761 8.595 13.425 1.00 71.00 73 ASP A N 1
ATOM 541 C CA . ASP A 1 73 ? 4.841 9.572 13.344 1.00 71.00 73 ASP A CA 1
A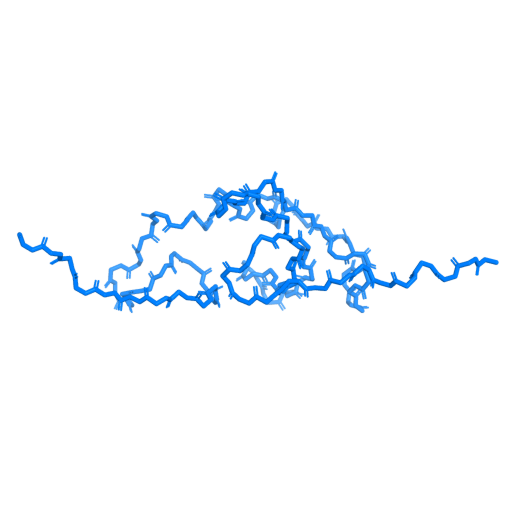TOM 542 C C . ASP A 1 73 ? 4.407 10.854 14.072 1.00 71.00 73 ASP A C 1
ATOM 544 O O . ASP A 1 73 ? 3.588 11.615 13.556 1.00 71.00 73 ASP A O 1
ATOM 548 N N . GLU A 1 74 ? 4.915 11.082 15.289 1.00 73.50 74 GLU A N 1
ATOM 549 C CA . GLU A 1 74 ? 4.519 12.224 16.134 1.00 73.50 74 GLU A CA 1
ATOM 550 C C . GLU A 1 74 ? 4.652 13.593 15.437 1.00 73.50 74 GLU A C 1
ATOM 552 O O . GLU A 1 74 ? 3.731 14.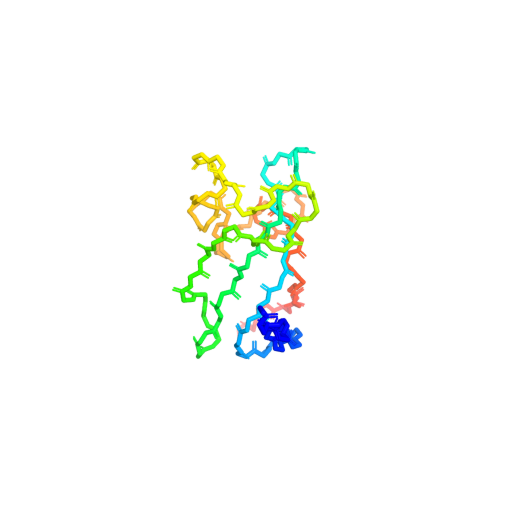401 15.570 1.00 73.50 74 GLU A O 1
ATOM 557 N N . PRO A 1 75 ? 5.723 13.883 14.666 1.00 77.31 75 PRO A N 1
ATOM 558 C CA . PRO A 1 75 ? 5.833 15.139 13.928 1.00 77.31 75 PRO A CA 1
ATOM 559 C C . PRO A 1 75 ? 4.712 15.385 12.909 1.00 77.31 75 PRO A C 1
ATOM 561 O O . PRO A 1 75 ? 4.289 16.531 12.756 1.00 77.31 75 PRO A O 1
ATOM 564 N N . SER A 1 76 ? 4.242 14.354 12.193 1.00 66.94 76 SER A N 1
ATOM 565 C CA . SER A 1 76 ? 3.212 14.511 11.150 1.00 66.94 76 SER A CA 1
ATOM 566 C C . SER A 1 76 ? 1.791 14.159 11.592 1.00 66.94 76 SER A C 1
ATOM 568 O O . SER A 1 76 ? 0.839 14.527 10.904 1.00 66.94 76 SER A O 1
ATOM 570 N N . GLY A 1 77 ? 1.626 13.445 12.707 1.00 67.50 77 GLY A N 1
ATOM 571 C CA . GLY A 1 77 ? 0.330 12.962 13.189 1.00 67.50 77 GLY A CA 1
ATOM 572 C C . GLY A 1 77 ? -0.303 11.871 12.315 1.00 67.50 77 GLY A C 1
ATOM 573 O O . GLY A 1 77 ? -1.476 11.550 12.502 1.00 67.50 77 GLY A O 1
ATOM 574 N N . ASN A 1 78 ? 0.448 11.299 11.368 1.00 58.72 78 ASN A N 1
ATOM 575 C CA . ASN A 1 78 ? -0.017 10.254 10.454 1.00 58.72 78 ASN A CA 1
ATOM 576 C C . ASN A 1 78 ? 0.555 8.875 10.821 1.00 58.72 78 ASN A C 1
ATOM 578 O O . ASN A 1 78 ? 1.520 8.752 11.576 1.00 58.72 78 ASN A O 1
ATOM 582 N N . GLY A 1 79 ? -0.034 7.812 10.262 1.00 64.06 79 GLY A N 1
ATOM 583 C CA . GLY A 1 79 ? 0.534 6.464 10.344 1.00 64.06 79 GLY A CA 1
ATOM 584 C C . GLY A 1 79 ? 1.925 6.389 9.695 1.00 64.06 79 GLY A C 1
ATOM 585 O O . GLY A 1 79 ? 2.154 7.005 8.655 1.00 64.06 79 GLY A O 1
ATOM 586 N N . ALA A 1 80 ? 2.810 5.609 10.324 1.00 57.28 80 ALA A N 1
ATOM 587 C CA . ALA A 1 80 ? 4.255 5.437 10.121 1.00 57.28 80 ALA A CA 1
ATOM 588 C C . ALA A 1 80 ? 4.855 5.785 8.759 1.00 57.28 80 ALA A C 1
ATOM 590 O O . ALA A 1 80 ? 5.934 6.362 8.708 1.00 57.28 80 ALA A O 1
ATOM 591 N N . LEU A 1 81 ? 4.231 5.363 7.660 1.00 47.50 81 LEU A N 1
ATOM 592 C CA . LEU A 1 81 ? 4.725 5.676 6.329 1.00 47.50 81 LEU A CA 1
ATOM 593 C C . LEU A 1 81 ? 3.617 5.484 5.281 1.00 47.50 81 LEU A C 1
ATOM 595 O O . LEU A 1 81 ? 3.326 4.376 4.840 1.00 47.50 81 LEU A O 1
ATOM 599 N N . ASN A 1 82 ? 3.043 6.614 4.873 1.00 50.03 82 ASN A N 1
ATOM 600 C CA . ASN A 1 82 ? 2.384 6.889 3.594 1.00 50.03 82 ASN A CA 1
ATOM 601 C C . ASN A 1 82 ? 1.193 6.014 3.155 1.00 50.03 82 ASN A C 1
ATOM 603 O O . ASN A 1 82 ? 1.313 4.991 2.479 1.00 50.03 82 ASN A O 1
ATOM 607 N N . GLY A 1 83 ? 0.015 6.611 3.334 1.00 47.81 83 GLY A N 1
ATOM 608 C CA . GLY A 1 83 ? -0.981 6.706 2.269 1.00 47.81 83 GLY A CA 1
ATOM 609 C C . GLY A 1 83 ? -2.230 5.857 2.445 1.00 47.81 83 GLY A C 1
ATOM 610 O O . GLY A 1 83 ? -3.215 6.148 1.773 1.00 47.81 83 GLY A O 1
ATOM 611 N N . ILE A 1 84 ? -2.229 4.855 3.332 1.00 52.34 84 ILE A N 1
ATOM 612 C CA . ILE A 1 84 ? -3.464 4.116 3.619 1.00 52.34 84 ILE A CA 1
ATOM 613 C C . ILE A 1 84 ? -4.497 5.150 4.087 1.00 52.34 84 ILE A C 1
ATOM 615 O O . ILE A 1 84 ? -4.250 5.814 5.099 1.00 52.34 84 ILE A O 1
ATOM 619 N N . PRO A 1 85 ? -5.612 5.339 3.359 1.00 45.06 85 PRO A N 1
ATOM 620 C CA . PRO A 1 85 ? -6.630 6.282 3.772 1.00 45.06 85 PRO A CA 1
ATOM 621 C C . PRO A 1 85 ? -7.228 5.765 5.077 1.00 45.06 85 PRO A C 1
ATOM 623 O O . PRO A 1 85 ? -7.941 4.764 5.104 1.00 45.06 85 PRO A O 1
ATOM 626 N N . VAL A 1 86 ? -6.888 6.437 6.169 1.00 49.34 86 VAL A N 1
ATOM 627 C CA . VAL A 1 86 ? -7.449 6.188 7.492 1.00 49.34 86 VAL A CA 1
ATOM 628 C C . VAL A 1 86 ? -8.243 7.415 7.913 1.00 49.34 86 VAL A C 1
ATOM 630 O O . VAL A 1 86 ? -7.840 8.551 7.667 1.00 49.34 86 VAL A O 1
ATOM 633 N N . THR A 1 87 ? -9.393 7.195 8.541 1.00 56.72 87 THR A N 1
ATOM 634 C CA . THR A 1 87 ? -10.142 8.261 9.206 1.00 56.72 87 THR A CA 1
ATOM 635 C C . THR A 1 87 ? -9.673 8.339 10.651 1.00 56.72 87 THR A C 1
ATOM 637 O O . THR A 1 87 ? -9.751 7.353 11.379 1.00 56.72 87 THR A O 1
ATOM 640 N N . VAL A 1 88 ? -9.185 9.507 11.064 1.00 55.69 88 VAL A N 1
ATOM 641 C CA . VAL A 1 88 ? -8.800 9.770 12.455 1.00 55.69 88 VAL A CA 1
ATOM 642 C C . VAL A 1 88 ? -9.987 10.403 13.183 1.00 55.69 88 VAL A C 1
ATOM 644 O O . VAL A 1 88 ? -10.597 11.345 12.678 1.00 55.69 88 VAL A O 1
ATOM 647 N N . SER A 1 89 ? -10.309 9.905 14.376 1.00 76.25 89 SER A N 1
ATOM 648 C CA . SER A 1 89 ? -11.267 10.517 15.305 1.00 76.25 89 SER A CA 1
ATOM 649 C C . SER A 1 89 ? -10.615 10.728 16.670 1.00 76.25 89 SER A C 1
ATOM 651 O O . SER A 1 89 ? -9.714 9.977 17.042 1.00 76.25 89 SER A O 1
ATOM 653 N N . ALA A 1 90 ? -11.079 11.726 17.431 1.00 76.69 90 ALA A N 1
ATOM 654 C CA . ALA A 1 90 ? -10.616 11.942 18.801 1.00 76.69 90 ALA A CA 1
ATOM 655 C C . ALA A 1 90 ? -10.830 10.678 19.653 1.00 76.69 90 ALA A C 1
ATOM 657 O O . ALA A 1 90 ? -11.876 10.031 19.554 1.00 76.69 90 ALA A O 1
ATOM 658 N N . ALA A 1 91 ? -9.844 10.336 20.488 1.00 59.75 91 ALA A N 1
ATOM 659 C CA . ALA A 1 91 ? -9.995 9.271 21.468 1.00 59.75 91 ALA A CA 1
ATOM 660 C C . ALA A 1 91 ? -11.110 9.660 22.449 1.00 59.75 91 ALA A C 1
ATOM 662 O O . ALA A 1 91 ? -11.085 10.756 23.015 1.00 59.75 91 ALA A O 1
ATOM 663 N N . ALA A 1 92 ? -12.101 8.782 22.619 1.00 68.69 92 ALA A N 1
ATOM 664 C CA . ALA A 1 92 ? -13.112 8.968 23.651 1.00 68.69 92 ALA A CA 1
ATOM 665 C C . ALA A 1 92 ? -12.414 9.012 25.019 1.00 68.69 92 ALA A C 1
ATOM 667 O O . ALA A 1 92 ? -11.539 8.186 25.288 1.00 68.69 92 ALA A O 1
ATOM 668 N N . THR A 1 93 ? -12.759 10.023 25.818 1.00 63.94 93 THR A N 1
ATOM 669 C CA . THR A 1 93 ? -12.219 10.239 27.169 1.00 63.94 93 THR A CA 1
ATOM 670 C C . THR A 1 93 ? -12.762 9.209 28.147 1.00 63.94 93 THR A C 1
ATOM 672 O O . THR A 1 93 ? -13.961 8.869 28.024 1.00 63.94 93 THR A O 1
#

pLDDT: mean 80.21, std 16.01, range [36.81, 96.62]

Foldseek 3Di:
DDPPPPPDADDQQDFAWHWAFQQPDPLRFIKIFGGDPSDTPAIWGDCPTPRQNGDDDPCRRCVCVQFPQPDADVVVRHGRTDDRDDDDDDDDD

Radius of gyration: 14.72 Å; chains: 1; bounding box: 27×33×50 Å

InterPro domains:
  IPR006963 Molybdopterin oxidoreductase, 4Fe-4S domain [PF04879] (21-61)
  IPR006963 Molybdopterin oxidoreductase, 4Fe-4S domain [PS51669] (15-71)
  IPR006963 Molybdopterin oxidoreductase, 4Fe-4S domain [SM00926] (15-68)

Secondary structure (DSSP, 8-state):
------PPPPPTT-SEEEEEE-TTSTT--EEEEEEETTEEEEEEE-TT-TTTTT---TTGGGHHHHS-TT-EETTTTEESSS-------PPP-

Sequence (93 aa):
MTAELSRPVAGVGEDGRHLYTCPLCEAMCGLEIQVEGGRVAGIRGNRDDTWSRGHLCPKGVNTNVLSPPTFFDEPSGNGALNGIPVTVSAAAT

Organism: Mycolicibacterium pulveris (NCBI:txid36813)